Protein AF-A0A843SK49-F1 (afdb_monomer)

Radius of gyration: 15.6 Å; Cα contacts (8 Å, |Δi|>4): 239; chains: 1; bounding box: 36×28×60 Å

pLDDT: mean 80.81, std 17.66, range [35.5, 97.5]

Sequence (127 aa):
MRTDDRIDRVPRPCREQRRVENYLVARAQQCWYSSPNGRWRITNHELHYDVLVVETEATSITDAEELTRRIVEVHGGASEGFTSFSEILVYVQEEGAPATSTIRRVRWTNRSGTYEVLEFEGALQRR

Mean predicted aligned error: 8.71 Å

Structure (mmCIF, N/CA/C/O backbone):
data_AF-A0A843SK49-F1
#
_entry.id   AF-A0A843SK49-F1
#
loop_
_atom_site.group_PDB
_atom_site.id
_atom_site.type_symbol
_atom_site.label_atom_id
_atom_site.label_alt_id
_atom_site.label_comp_id
_atom_site.label_asym_id
_atom_site.label_entity_id
_atom_site.label_seq_id
_atom_site.pdbx_PDB_ins_code
_atom_site.Cartn_x
_atom_site.Cartn_y
_atom_site.Cartn_z
_atom_site.occupancy
_atom_site.B_iso_or_equiv
_atom_site.auth_seq_id
_atom_site.auth_comp_id
_atom_site.auth_asym_id
_atom_site.auth_atom_id
_atom_site.pdbx_PDB_model_num
ATOM 1 N N . MET A 1 1 ? -6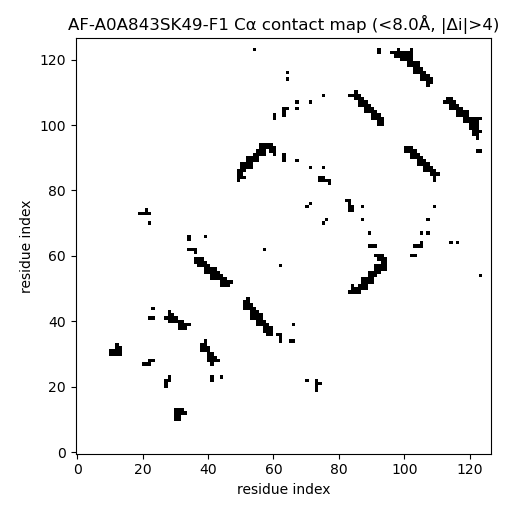.342 -11.831 42.258 1.00 35.50 1 MET A N 1
ATOM 2 C CA . MET A 1 1 ? -6.801 -10.630 41.532 1.00 35.50 1 MET A CA 1
ATOM 3 C C . MET A 1 1 ? -5.689 -10.271 40.549 1.00 35.50 1 MET A C 1
ATOM 5 O O . MET A 1 1 ? -4.650 -9.801 40.982 1.00 35.50 1 MET A O 1
ATOM 9 N N . ARG A 1 2 ? -5.812 -10.697 39.283 1.00 38.12 2 ARG A N 1
ATOM 10 C CA . ARG A 1 2 ? -4.799 -10.509 38.226 1.00 38.12 2 ARG A CA 1
ATOM 11 C C . ARG A 1 2 ? -5.114 -9.188 37.528 1.00 38.12 2 ARG A C 1
ATOM 13 O O . ARG A 1 2 ? -6.101 -9.124 36.805 1.00 38.12 2 ARG A O 1
ATOM 20 N N . THR A 1 3 ? -4.331 -8.150 37.783 1.00 40.75 3 THR A N 1
ATOM 21 C CA . THR A 1 3 ? -4.357 -6.930 36.974 1.00 40.75 3 THR A CA 1
ATOM 22 C C . THR A 1 3 ? -3.551 -7.172 35.707 1.00 40.75 3 THR A C 1
ATOM 24 O O . THR A 1 3 ? -2.346 -7.388 35.760 1.00 40.75 3 THR A O 1
ATOM 27 N N . ASP A 1 4 ? -4.307 -7.252 34.616 1.00 42.97 4 ASP A N 1
ATOM 28 C CA . ASP A 1 4 ? -3.997 -6.882 33.236 1.00 42.97 4 ASP A CA 1
ATOM 29 C C . ASP A 1 4 ? -2.587 -6.307 33.003 1.00 42.97 4 ASP A C 1
ATOM 31 O O . ASP A 1 4 ? -2.315 -5.142 33.275 1.00 42.97 4 ASP A O 1
ATOM 35 N N . ASP A 1 5 ? -1.704 -7.144 32.461 1.00 39.00 5 ASP A N 1
ATOM 36 C CA . ASP A 1 5 ? -0.358 -6.780 32.008 1.00 39.00 5 ASP A C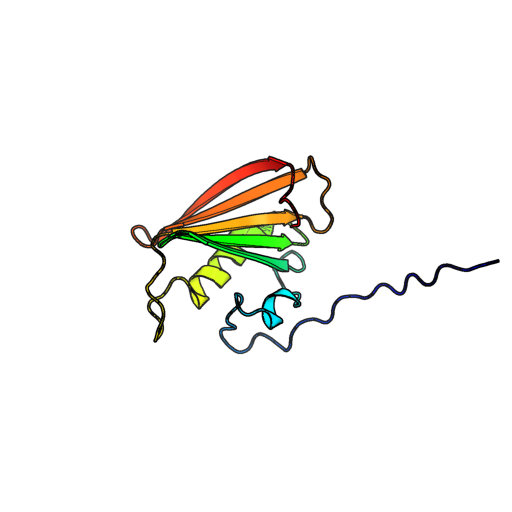A 1
ATOM 37 C C . ASP A 1 5 ? -0.374 -6.543 30.484 1.00 39.00 5 ASP A C 1
ATOM 39 O O . ASP A 1 5 ? 0.464 -7.036 29.723 1.00 39.00 5 ASP A O 1
ATOM 43 N N . ARG A 1 6 ? -1.383 -5.804 29.996 1.00 41.78 6 ARG A N 1
ATOM 44 C CA . ARG A 1 6 ? -1.362 -5.210 28.653 1.00 41.78 6 ARG A CA 1
ATOM 45 C C . ARG A 1 6 ? -0.438 -4.000 28.686 1.00 41.78 6 ARG A C 1
ATOM 47 O O . ARG A 1 6 ? -0.867 -2.855 28.624 1.00 41.78 6 ARG A O 1
ATOM 54 N N . ILE A 1 7 ? 0.859 -4.273 28.780 1.00 45.09 7 ILE A N 1
ATOM 55 C CA . ILE A 1 7 ? 1.865 -3.326 28.321 1.00 45.09 7 ILE A CA 1
ATOM 56 C C . ILE A 1 7 ? 1.572 -3.128 26.836 1.00 45.09 7 ILE A C 1
ATOM 58 O O . ILE A 1 7 ? 1.869 -4.009 26.024 1.00 45.09 7 ILE A O 1
ATOM 62 N N . ASP A 1 8 ? 0.948 -1.994 26.512 1.00 42.78 8 ASP A N 1
ATOM 63 C CA . ASP A 1 8 ? 0.889 -1.421 25.176 1.00 42.78 8 ASP A CA 1
ATOM 64 C C . ASP A 1 8 ? 2.307 -1.425 24.614 1.00 42.78 8 ASP A C 1
ATOM 66 O O . ASP A 1 8 ? 3.127 -0.536 24.860 1.00 42.78 8 ASP A O 1
ATOM 70 N N . ARG A 1 9 ? 2.641 -2.488 23.882 1.00 48.19 9 ARG A N 1
ATOM 71 C CA . ARG A 1 9 ? 3.858 -2.550 23.090 1.00 48.19 9 ARG A CA 1
ATOM 72 C C . ARG A 1 9 ? 3.623 -1.614 21.926 1.00 48.19 9 ARG A C 1
ATOM 74 O O . ARG A 1 9 ? 3.289 -2.080 20.844 1.00 48.19 9 ARG A O 1
ATOM 81 N N . VAL A 1 10 ? 3.781 -0.310 22.156 1.00 54.44 10 VAL A N 1
ATOM 82 C CA . VAL A 1 10 ? 3.954 0.659 21.078 1.00 54.44 10 VAL A CA 1
ATOM 83 C C . VAL A 1 10 ? 5.106 0.106 20.239 1.00 54.44 10 VAL A C 1
ATOM 85 O O . VAL A 1 10 ? 6.239 0.036 20.731 1.00 54.44 10 VAL A O 1
ATOM 88 N N . PRO A 1 11 ? 4.832 -0.409 19.030 1.00 57.75 11 PRO A N 1
ATOM 89 C CA . PRO A 1 11 ? 5.863 -1.009 18.211 1.00 57.75 11 PRO A CA 1
ATOM 90 C C . PRO A 1 11 ? 6.934 0.044 17.953 1.00 57.75 11 PRO A C 1
ATOM 92 O O . PRO A 1 11 ? 6.619 1.208 17.694 1.00 57.75 11 PRO A O 1
ATOM 95 N N . ARG A 1 12 ? 8.204 -0.341 18.094 1.00 58.38 12 ARG A N 1
ATOM 96 C CA . ARG A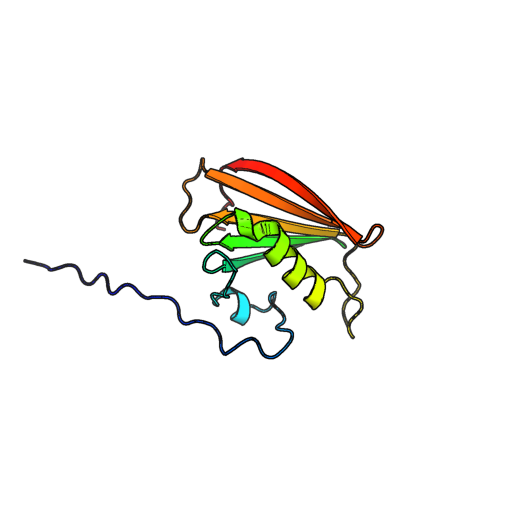 1 12 ? 9.302 0.620 17.988 1.00 58.38 12 ARG A CA 1
ATOM 97 C C . ARG A 1 12 ? 9.278 1.234 16.582 1.00 58.38 12 ARG A C 1
ATOM 99 O O . ARG A 1 12 ? 9.212 0.468 15.618 1.00 58.38 12 ARG A O 1
ATOM 106 N N . PRO A 1 13 ? 9.351 2.570 16.443 1.00 62.00 13 PRO A N 1
ATOM 107 C CA . PRO A 1 13 ? 9.559 3.179 15.139 1.00 62.00 13 PRO A CA 1
ATOM 108 C C . PRO A 1 13 ? 10.873 2.640 14.571 1.00 62.00 13 PRO A C 1
ATOM 110 O O . PRO A 1 13 ? 11.865 2.520 15.302 1.00 62.00 13 PRO A O 1
ATOM 113 N N . CYS A 1 14 ? 10.890 2.272 13.292 1.00 65.88 14 CYS A N 1
ATOM 114 C CA . CYS A 1 14 ? 12.153 1.887 12.677 1.00 65.88 14 CYS A CA 1
ATOM 115 C C . CYS A 1 14 ? 13.093 3.088 12.577 1.00 65.88 14 CYS A C 1
ATOM 117 O O . CYS A 1 14 ? 12.642 4.232 12.496 1.00 65.88 14 CYS A O 1
ATOM 119 N N . ARG A 1 15 ? 14.402 2.820 12.716 1.00 56.41 15 ARG A N 1
ATOM 120 C CA . ARG A 1 15 ? 15.456 3.844 12.790 1.00 56.41 15 ARG A CA 1
ATOM 121 C C . ARG A 1 15 ? 15.261 4.843 11.644 1.00 56.41 15 ARG A C 1
ATOM 123 O O . ARG A 1 15 ? 15.418 4.466 10.496 1.00 56.41 15 ARG A O 1
ATOM 130 N N . GLU A 1 16 ? 14.913 6.080 11.997 1.00 51.41 16 GLU A N 1
ATOM 131 C CA . GLU A 1 16 ? 14.901 7.302 11.178 1.00 51.41 16 GLU A CA 1
ATOM 132 C C . GLU A 1 16 ? 15.292 7.129 9.695 1.00 51.41 16 GLU A C 1
ATOM 134 O O . GLU A 1 16 ? 16.471 7.159 9.349 1.00 51.41 16 GLU A O 1
ATOM 139 N N . GLN A 1 17 ? 14.277 6.969 8.836 1.00 52.00 17 GLN A N 1
ATOM 140 C CA . GLN A 1 17 ? 13.872 7.819 7.690 1.00 52.00 17 GLN A CA 1
ATOM 141 C C . GLN A 1 17 ? 14.922 8.443 6.733 1.00 52.00 17 GLN A C 1
ATOM 143 O O . GLN A 1 17 ? 14.531 9.119 5.786 1.00 52.00 17 GLN A O 1
ATOM 148 N N . ARG A 1 18 ? 16.237 8.270 6.916 1.00 46.84 18 ARG A N 1
ATOM 149 C CA . ARG A 1 18 ? 17.279 8.998 6.160 1.00 46.84 18 ARG A CA 1
ATOM 150 C C . ARG A 1 18 ? 17.865 8.247 4.966 1.00 46.84 18 ARG A C 1
ATOM 152 O O . ARG A 1 18 ? 18.703 8.808 4.262 1.00 46.84 18 ARG A O 1
ATOM 159 N N . ARG A 1 19 ? 17.462 7.004 4.707 1.00 52.59 19 ARG A N 1
ATOM 160 C CA . ARG A 1 19 ? 17.805 6.298 3.465 1.00 52.59 19 ARG A CA 1
ATOM 161 C C . ARG A 1 19 ? 16.552 5.692 2.860 1.00 52.59 19 ARG A C 1
ATOM 163 O O . ARG A 1 19 ? 15.678 5.258 3.596 1.00 52.59 19 ARG A O 1
ATOM 170 N N . VAL A 1 20 ? 16.516 5.672 1.529 1.00 58.38 20 VAL A N 1
ATOM 171 C CA . VAL A 1 20 ? 15.599 4.889 0.693 1.00 58.38 20 VAL A CA 1
ATOM 172 C C . VAL A 1 20 ? 15.638 3.445 1.214 1.00 58.38 20 VAL A C 1
ATOM 174 O O . VAL A 1 20 ? 16.577 2.698 0.939 1.00 58.38 20 VAL A O 1
ATOM 177 N N . GLU A 1 21 ? 14.709 3.093 2.103 1.00 68.06 21 GLU A N 1
ATOM 178 C CA . GLU A 1 21 ? 14.662 1.775 2.728 1.00 68.06 21 GLU A CA 1
ATOM 179 C C . GLU A 1 21 ? 13.914 0.832 1.804 1.00 68.06 21 GLU A C 1
ATOM 181 O O . GLU A 1 21 ? 12.760 1.074 1.467 1.00 68.06 21 GLU A O 1
ATOM 186 N N . ASN A 1 22 ? 14.548 -0.280 1.434 1.00 82.38 22 ASN A N 1
ATOM 187 C CA . ASN A 1 22 ? 13.842 -1.371 0.783 1.00 82.38 22 ASN A CA 1
ATOM 188 C C . ASN A 1 22 ? 12.750 -1.892 1.739 1.00 82.38 22 ASN A C 1
ATOM 190 O O . ASN A 1 22 ? 13.053 -2.619 2.680 1.00 82.38 22 ASN A O 1
ATOM 194 N N . TYR A 1 23 ? 11.493 -1.508 1.508 1.00 83.62 23 TYR A N 1
ATOM 195 C CA . TYR A 1 23 ? 10.360 -1.921 2.347 1.00 83.62 23 TYR A CA 1
ATOM 196 C C . TYR A 1 23 ? 10.002 -3.414 2.249 1.00 83.62 23 TYR A C 1
ATOM 198 O O . TYR A 1 23 ? 9.321 -3.941 3.124 1.00 83.62 23 TYR A O 1
ATOM 206 N N . LEU A 1 24 ? 10.451 -4.106 1.199 1.00 85.50 24 LEU A N 1
ATOM 207 C CA . LEU A 1 24 ? 10.047 -5.484 0.918 1.00 85.50 24 LEU A CA 1
ATOM 208 C C . LEU A 1 24 ? 10.884 -6.511 1.696 1.00 85.50 24 LEU A C 1
ATOM 210 O O . LEU A 1 24 ? 10.443 -7.642 1.893 1.00 85.50 24 LEU A O 1
ATOM 214 N N . VAL A 1 25 ? 12.066 -6.145 2.213 1.00 84.38 25 VAL A N 1
ATOM 215 C CA . VAL A 1 25 ? 12.868 -7.087 3.015 1.00 84.38 25 VAL A CA 1
ATOM 216 C C . VAL A 1 25 ? 12.160 -7.469 4.319 1.00 84.38 25 VAL A C 1
ATOM 218 O O . VAL A 1 25 ? 11.538 -6.638 4.974 1.00 84.38 25 VAL A O 1
ATOM 221 N N . ALA A 1 26 ? 12.328 -8.715 4.767 1.00 82.75 26 ALA A N 1
ATOM 222 C CA . ALA A 1 26 ? 11.631 -9.249 5.944 1.00 82.75 26 ALA A CA 1
ATOM 223 C C . ALA A 1 26 ? 11.775 -8.385 7.217 1.00 82.75 26 ALA A C 1
ATOM 225 O O . ALA A 1 26 ? 10.832 -8.253 7.991 1.00 82.75 26 ALA A O 1
ATOM 226 N N . ARG A 1 27 ? 12.937 -7.743 7.424 1.00 81.56 27 ARG A N 1
ATOM 227 C CA . ARG A 1 27 ? 13.150 -6.838 8.570 1.00 81.56 27 ARG A CA 1
ATOM 228 C C . ARG A 1 27 ? 12.279 -5.575 8.520 1.00 81.56 27 ARG A C 1
ATOM 230 O O . ARG A 1 27 ? 11.907 -5.071 9.570 1.00 81.56 27 ARG A O 1
ATOM 237 N N . ALA A 1 28 ? 11.974 -5.074 7.323 1.00 82.25 28 ALA A N 1
ATOM 238 C CA . ALA A 1 28 ? 11.182 -3.866 7.107 1.00 82.25 28 ALA A CA 1
ATOM 239 C C . ALA A 1 28 ? 9.689 -4.119 7.375 1.00 82.25 28 ALA A C 1
ATOM 241 O O . ALA A 1 28 ? 8.989 -3.255 7.883 1.00 82.25 28 ALA A O 1
ATOM 242 N N . GLN A 1 29 ? 9.205 -5.341 7.156 1.00 84.94 29 GLN A N 1
ATOM 243 C CA . GLN A 1 29 ? 7.812 -5.711 7.447 1.00 84.94 29 GLN A CA 1
ATOM 244 C C . GLN A 1 29 ? 7.506 -5.815 8.955 1.00 84.94 29 GLN A C 1
ATOM 246 O O . GLN A 1 29 ? 6.354 -5.801 9.380 1.00 84.94 29 GLN A O 1
ATOM 251 N N . GLN A 1 30 ? 8.540 -5.879 9.801 1.00 83.12 30 GLN A N 1
ATOM 252 C CA . GLN A 1 30 ? 8.387 -5.821 11.261 1.00 83.12 30 GLN A CA 1
ATOM 253 C C . GLN A 1 30 ? 8.327 -4.379 11.794 1.00 83.12 30 GLN A C 1
ATOM 255 O O . GLN A 1 30 ? 8.132 -4.170 12.994 1.00 83.12 30 GLN A O 1
ATOM 260 N N . CYS A 1 31 ? 8.505 -3.389 10.918 1.00 86.50 31 CYS A N 1
ATOM 261 C CA . CYS A 1 31 ? 8.586 -1.980 11.261 1.00 86.50 31 CYS A CA 1
ATOM 262 C C . CYS A 1 31 ? 7.242 -1.276 11.189 1.00 86.50 31 CYS A C 1
ATOM 264 O O . CYS A 1 31 ? 6.419 -1.586 10.336 1.00 86.50 31 CYS A O 1
ATOM 266 N N . TRP A 1 32 ? 7.093 -0.240 12.012 1.00 89.69 32 TRP A N 1
ATOM 267 C CA . TRP A 1 32 ? 6.133 0.826 11.753 1.00 89.69 32 TRP A CA 1
ATOM 268 C C . TRP A 1 32 ? 6.854 2.069 11.246 1.00 89.69 32 TRP A C 1
ATOM 270 O O . TRP A 1 32 ? 7.895 2.474 11.775 1.00 89.69 32 TRP A O 1
ATOM 280 N N . TYR A 1 33 ? 6.259 2.667 10.226 1.00 89.06 33 TYR A N 1
ATOM 281 C CA . TYR A 1 33 ? 6.705 3.853 9.521 1.00 89.06 33 TYR A CA 1
ATOM 282 C C . TYR A 1 33 ? 5.737 4.999 9.783 1.00 89.06 33 TYR A C 1
ATOM 284 O O . TYR A 1 33 ? 4.538 4.781 9.922 1.00 89.06 33 TYR A O 1
ATOM 292 N N . SER A 1 34 ? 6.235 6.230 9.834 1.00 89.94 34 SER A N 1
ATOM 293 C CA . SER A 1 34 ? 5.378 7.408 9.999 1.00 89.94 34 SER A CA 1
ATOM 294 C C . SER A 1 34 ? 4.655 7.763 8.700 1.00 89.94 34 SER A C 1
ATOM 296 O O . SER A 1 34 ? 5.247 7.708 7.614 1.00 89.94 34 SER A O 1
ATOM 298 N N . SER A 1 35 ? 3.409 8.203 8.833 1.00 89.62 35 SER A N 1
ATOM 299 C CA . SER A 1 35 ? 2.590 8.799 7.777 1.00 89.62 35 SER A CA 1
ATOM 300 C C . SER A 1 35 ? 1.947 10.103 8.276 1.00 89.62 35 SER A C 1
ATOM 302 O O . SER A 1 35 ? 1.969 10.362 9.483 1.00 89.62 35 SER A O 1
ATOM 304 N N . PRO A 1 36 ? 1.399 10.952 7.386 1.00 91.69 36 PRO A N 1
ATOM 305 C CA . PRO A 1 36 ? 0.740 12.194 7.793 1.00 91.69 36 PRO A CA 1
ATOM 306 C C . PRO A 1 36 ? -0.369 11.994 8.835 1.00 91.69 36 PRO A C 1
ATOM 308 O O . PRO A 1 36 ? -0.477 12.800 9.757 1.00 91.69 36 PRO A O 1
ATOM 311 N N . ASN A 1 37 ? -1.144 10.909 8.727 1.00 93.12 37 ASN A N 1
ATOM 312 C CA . ASN A 1 37 ? -2.255 10.607 9.629 1.00 93.12 37 ASN A CA 1
ATOM 313 C C . ASN A 1 37 ? -1.937 9.472 10.623 1.00 93.12 37 ASN A C 1
ATOM 315 O O . ASN A 1 37 ? -2.842 8.801 11.120 1.00 93.12 37 ASN A O 1
ATOM 319 N N . GLY A 1 38 ? -0.655 9.265 10.951 1.00 92.38 38 GLY A N 1
ATOM 320 C CA . GLY A 1 38 ? -0.225 8.356 12.014 1.00 92.38 38 GLY A CA 1
ATOM 321 C C . GLY A 1 38 ? 0.947 7.476 11.604 1.00 92.38 38 GLY A C 1
ATOM 322 O O . GLY A 1 38 ? 2.086 7.937 11.472 1.00 92.38 38 GLY A O 1
ATOM 323 N N . ARG A 1 39 ? 0.687 6.175 11.482 1.00 92.50 39 ARG A N 1
ATOM 324 C CA . ARG A 1 39 ? 1.701 5.184 11.125 1.00 92.50 39 ARG A CA 1
ATOM 325 C C . ARG A 1 39 ? 1.167 4.152 10.149 1.00 92.50 39 ARG A C 1
ATOM 327 O O . ARG A 1 39 ? -0.035 3.944 10.042 1.00 92.50 39 ARG A O 1
ATOM 334 N N . TRP A 1 40 ? 2.083 3.458 9.495 1.00 93.56 40 TRP A N 1
ATOM 335 C CA . TRP A 1 40 ? 1.776 2.352 8.604 1.00 93.56 40 TRP A CA 1
ATOM 336 C C . TRP A 1 40 ? 2.876 1.293 8.616 1.00 93.56 40 TRP A C 1
ATOM 338 O O . TRP A 1 40 ? 3.985 1.538 9.095 1.00 93.56 40 TRP A O 1
ATOM 348 N N . ARG A 1 41 ? 2.576 0.111 8.085 1.00 92.62 41 ARG A N 1
ATOM 349 C CA . ARG A 1 41 ? 3.541 -0.968 7.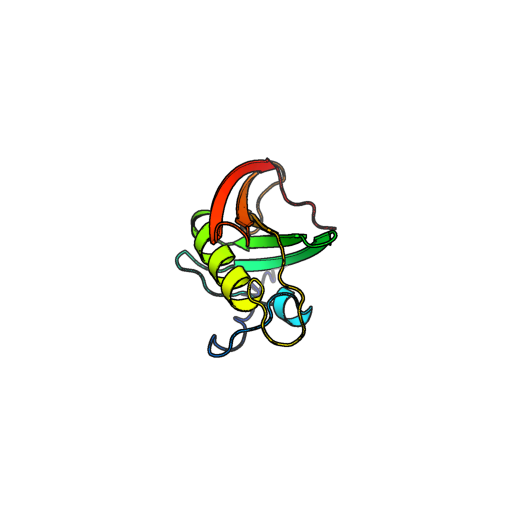861 1.00 92.62 41 ARG A CA 1
ATOM 350 C C . ARG A 1 41 ? 3.140 -1.830 6.677 1.00 92.62 41 ARG A C 1
ATOM 352 O O . ARG A 1 41 ? 1.955 -1.944 6.378 1.00 92.62 41 ARG A O 1
ATOM 359 N N . ILE A 1 42 ? 4.118 -2.486 6.061 1.00 93.00 42 ILE A N 1
ATOM 360 C CA . ILE A 1 42 ? 3.861 -3.596 5.139 1.00 93.00 42 ILE A CA 1
ATOM 361 C C . ILE A 1 42 ? 3.633 -4.856 5.968 1.00 93.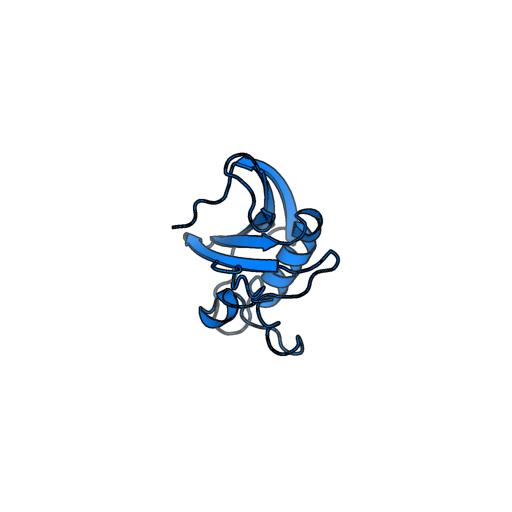00 42 ILE A C 1
ATOM 363 O O . ILE A 1 42 ? 4.460 -5.192 6.815 1.00 93.00 42 ILE A O 1
ATOM 367 N N . THR A 1 43 ? 2.524 -5.545 5.722 1.00 92.12 43 THR A N 1
ATOM 368 C CA . THR A 1 43 ? 2.200 -6.824 6.367 1.00 92.12 43 THR A CA 1
ATOM 369 C C . THR A 1 43 ? 2.535 -8.020 5.495 1.00 92.12 43 THR A C 1
ATOM 371 O O . THR A 1 43 ? 2.840 -9.081 6.031 1.00 92.12 43 THR A O 1
ATOM 374 N N . ASN A 1 44 ? 2.479 -7.854 4.173 1.00 91.75 44 ASN A N 1
ATOM 375 C CA . ASN A 1 44 ? 2.813 -8.884 3.201 1.00 91.75 44 ASN A CA 1
ATOM 376 C C . ASN A 1 44 ? 3.185 -8.237 1.859 1.00 91.75 44 ASN A C 1
ATOM 378 O O . ASN A 1 44 ? 2.807 -7.098 1.573 1.00 91.75 44 ASN A O 1
ATOM 382 N N . HIS A 1 45 ? 3.913 -8.967 1.022 1.00 92.75 45 HIS A N 1
ATOM 383 C CA . HIS A 1 45 ? 4.039 -8.639 -0.390 1.00 92.75 45 HIS A CA 1
ATOM 384 C C . HIS A 1 45 ? 4.180 -9.913 -1.216 1.00 92.75 45 HIS A C 1
ATOM 386 O O . HIS A 1 45 ? 4.768 -10.899 -0.775 1.00 92.75 45 HIS A O 1
ATOM 392 N N . GLU A 1 46 ? 3.676 -9.866 -2.440 1.00 92.00 46 GLU A N 1
ATOM 393 C CA . GLU A 1 46 ? 3.754 -10.964 -3.390 1.00 92.00 46 GLU A CA 1
ATOM 394 C C . GLU A 1 46 ? 4.189 -10.447 -4.758 1.00 92.00 46 GLU A C 1
ATOM 396 O O . GLU A 1 46 ? 3.864 -9.329 -5.166 1.00 92.00 46 GLU A O 1
ATOM 401 N N . LEU A 1 47 ? 4.935 -11.286 -5.470 1.00 90.06 47 LEU A N 1
ATOM 402 C CA . LEU A 1 47 ? 5.389 -11.027 -6.828 1.00 90.06 47 LEU A CA 1
ATOM 403 C C . LEU A 1 47 ? 4.623 -11.941 -7.779 1.00 90.06 47 LEU A C 1
ATOM 405 O O . LEU A 1 47 ? 4.742 -13.164 -7.698 1.00 90.06 47 LEU A O 1
ATOM 409 N N . HIS A 1 48 ? 3.862 -11.340 -8.690 1.00 87.69 48 HIS A N 1
ATOM 410 C CA . HIS A 1 48 ? 3.083 -12.039 -9.710 1.00 87.69 48 HIS A CA 1
ATOM 411 C C . HIS A 1 48 ? 3.555 -11.577 -11.087 1.00 87.69 48 HIS A C 1
ATOM 413 O O . HIS A 1 48 ? 3.144 -10.525 -11.565 1.00 87.69 48 HIS A O 1
ATOM 419 N N . TYR A 1 49 ? 4.431 -12.358 -11.725 1.00 87.88 49 TYR A N 1
ATOM 420 C CA . TYR A 1 49 ? 5.122 -11.962 -12.961 1.00 8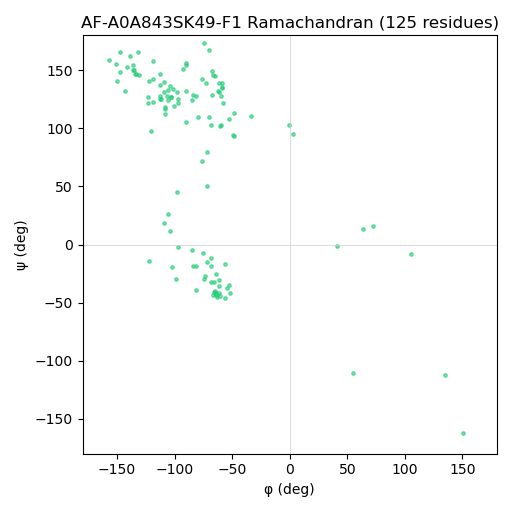7.88 49 TYR A CA 1
ATOM 421 C C . TYR A 1 49 ? 5.878 -10.627 -12.797 1.00 87.88 49 TYR A C 1
ATOM 423 O O . TYR A 1 49 ? 6.880 -10.583 -12.089 1.00 87.88 49 TYR A O 1
ATOM 431 N N . ASP A 1 50 ? 5.417 -9.560 -13.447 1.00 88.62 50 ASP A N 1
ATOM 432 C CA . ASP A 1 50 ? 5.960 -8.198 -13.410 1.00 88.62 50 ASP A CA 1
ATOM 433 C C . ASP A 1 50 ? 5.121 -7.238 -12.542 1.00 88.62 50 ASP A C 1
ATOM 435 O O . ASP A 1 50 ? 5.346 -6.025 -12.563 1.00 88.62 50 ASP A O 1
ATOM 439 N N . VAL A 1 51 ? 4.185 -7.780 -11.754 1.00 92.25 51 VAL A N 1
ATOM 440 C CA . VAL A 1 51 ? 3.319 -7.043 -10.829 1.00 92.25 51 VAL A CA 1
ATOM 441 C C . VAL A 1 51 ? 3.750 -7.282 -9.383 1.00 92.25 51 VAL A C 1
ATOM 443 O O . VAL A 1 51 ? 3.851 -8.425 -8.928 1.00 92.25 51 VAL A O 1
ATOM 446 N N . LEU A 1 52 ? 3.950 -6.195 -8.636 1.00 93.69 52 LEU A N 1
ATOM 447 C CA . LEU A 1 52 ? 4.166 -6.229 -7.189 1.00 93.69 52 LEU A CA 1
ATOM 448 C C . LEU A 1 52 ? 2.847 -5.959 -6.464 1.00 93.69 52 LEU A C 1
ATOM 450 O O . LEU A 1 52 ? 2.249 -4.896 -6.623 1.00 93.69 52 LEU A O 1
ATOM 454 N N . VAL A 1 53 ? 2.421 -6.896 -5.623 1.00 95.19 53 VAL A N 1
ATOM 455 C CA . VAL A 1 53 ? 1.288 -6.722 -4.712 1.00 95.19 53 VAL A CA 1
ATOM 456 C C . VAL A 1 53 ? 1.828 -6.471 -3.313 1.00 95.19 53 VAL A C 1
ATOM 458 O O . VAL A 1 53 ? 2.638 -7.247 -2.816 1.00 95.19 53 VAL A O 1
ATOM 461 N N . VAL A 1 54 ? 1.388 -5.394 -2.673 1.00 95.25 54 VAL A N 1
ATOM 462 C CA . VAL A 1 54 ? 1.783 -5.012 -1.317 1.00 95.25 54 VAL A CA 1
ATOM 463 C C . VAL A 1 54 ? 0.540 -4.883 -0.456 1.00 95.25 54 VAL A C 1
ATOM 465 O O . VAL A 1 54 ? -0.384 -4.144 -0.786 1.00 95.25 54 VAL A O 1
ATOM 468 N N . GLU A 1 55 ? 0.537 -5.571 0.674 1.00 95.25 55 GLU A N 1
ATOM 469 C CA . GLU A 1 55 ? -0.482 -5.433 1.705 1.00 95.25 55 GLU A CA 1
ATOM 470 C C . GLU A 1 55 ? 0.062 -4.577 2.840 1.00 95.25 55 GLU A C 1
ATOM 472 O O . GLU A 1 55 ? 1.193 -4.765 3.304 1.00 95.25 55 GLU A O 1
ATOM 477 N N . THR A 1 56 ? -0.744 -3.624 3.293 1.00 95.00 56 THR A N 1
ATOM 478 C CA . THR A 1 56 ? -0.354 -2.675 4.328 1.00 95.00 56 THR A CA 1
ATOM 479 C C . THR A 1 56 ? -1.453 -2.479 5.358 1.00 95.00 56 THR A C 1
ATOM 481 O O . THR A 1 56 ? -2.647 -2.543 5.059 1.00 95.00 56 THR A O 1
ATOM 484 N N . GLU A 1 57 ? -1.022 -2.180 6.577 1.00 94.00 57 GLU A N 1
ATOM 485 C CA . GLU A 1 57 ? -1.877 -1.670 7.642 1.00 94.00 57 GLU A CA 1
ATOM 486 C C . GLU A 1 57 ? -1.472 -0.235 7.949 1.00 94.00 57 GLU A C 1
ATOM 488 O O . GLU A 1 57 ? -0.278 0.060 8.049 1.00 94.00 57 GLU A O 1
ATOM 493 N N . ALA A 1 58 ? -2.453 0.644 8.129 1.00 94.56 58 ALA A N 1
ATOM 494 C CA . ALA A 1 58 ? -2.234 2.041 8.473 1.00 94.56 58 ALA A CA 1
ATOM 495 C C . ALA A 1 58 ? -3.191 2.507 9.571 1.00 94.56 58 ALA A C 1
ATOM 497 O O . ALA A 1 58 ? -4.296 1.996 9.710 1.00 94.56 58 ALA A O 1
ATOM 498 N N . THR A 1 59 ? -2.795 3.524 10.333 1.00 94.38 59 THR A N 1
ATOM 499 C CA . THR A 1 59 ? -3.701 4.210 11.267 1.00 94.38 59 THR A CA 1
ATOM 500 C C . THR A 1 59 ? -4.871 4.860 10.532 1.00 94.38 59 THR A C 1
ATOM 502 O O . THR A 1 59 ? -5.960 4.942 11.087 1.00 94.38 59 THR A O 1
ATOM 505 N N . SER A 1 60 ? -4.664 5.299 9.286 1.00 94.31 60 SER A N 1
ATOM 506 C CA . SER A 1 60 ? -5.725 5.840 8.444 1.00 94.31 60 SER A CA 1
ATOM 507 C C . SER A 1 60 ? -5.546 5.434 6.983 1.00 94.31 60 SER A C 1
ATOM 509 O O . SER A 1 60 ? -4.475 5.618 6.403 1.00 94.31 60 SER A O 1
ATOM 511 N N . ILE A 1 61 ? -6.620 4.943 6.358 1.00 94.00 61 ILE A N 1
ATOM 512 C CA . ILE A 1 61 ? -6.647 4.621 4.919 1.00 94.00 61 ILE A CA 1
ATOM 513 C C . ILE A 1 61 ? -6.563 5.866 4.022 1.00 94.00 61 ILE A C 1
ATOM 515 O O . ILE A 1 61 ? -6.340 5.750 2.815 1.00 94.00 61 ILE A O 1
ATOM 519 N N . THR A 1 62 ? -6.713 7.070 4.583 1.00 93.88 62 THR A N 1
ATOM 520 C CA . THR A 1 62 ? -6.534 8.328 3.841 1.00 93.88 62 THR A CA 1
ATOM 521 C C . THR A 1 62 ? -5.099 8.512 3.354 1.00 93.88 62 THR A C 1
ATOM 523 O O . THR A 1 62 ? -4.894 9.144 2.322 1.00 93.88 62 THR A O 1
ATOM 526 N N . ASP A 1 63 ? -4.124 7.890 4.023 1.00 93.81 63 ASP A N 1
ATOM 527 C CA . ASP A 1 63 ? -2.710 7.957 3.650 1.00 93.81 63 ASP A CA 1
ATOM 528 C C . ASP A 1 63 ? -2.358 7.091 2.428 1.00 93.81 63 ASP A C 1
ATOM 530 O O . ASP A 1 63 ? -1.239 7.181 1.928 1.00 93.81 63 ASP A O 1
ATOM 534 N N . ALA A 1 64 ? -3.282 6.265 1.920 1.00 95.44 64 ALA A N 1
ATOM 535 C CA . ALA A 1 64 ? -2.974 5.193 0.973 1.00 95.44 64 ALA A CA 1
ATOM 536 C C . ALA A 1 64 ? -2.171 5.626 -0.266 1.00 95.44 64 ALA A C 1
ATOM 538 O O . ALA A 1 64 ? -1.228 4.937 -0.663 1.00 95.44 64 ALA A O 1
ATOM 539 N N . GLU A 1 65 ? -2.498 6.772 -0.864 1.00 94.94 65 GLU A N 1
ATOM 540 C CA . GLU A 1 65 ? -1.759 7.290 -2.021 1.00 94.94 65 GLU A CA 1
ATOM 541 C C . GLU A 1 65 ? -0.325 7.698 -1.668 1.00 94.94 65 GLU A C 1
ATOM 543 O O . GLU A 1 65 ? 0.608 7.370 -2.398 1.00 94.94 65 GLU A O 1
ATOM 548 N N . GLU A 1 66 ? -0.129 8.379 -0.537 1.00 93.06 66 GLU A N 1
ATOM 549 C CA . GLU A 1 66 ? 1.195 8.792 -0.059 1.00 93.06 66 GLU A CA 1
ATOM 550 C C . GLU A 1 66 ? 2.057 7.575 0.299 1.00 93.06 66 GLU A C 1
ATOM 552 O O . GLU A 1 66 ? 3.237 7.526 -0.051 1.00 93.06 66 GLU A O 1
ATOM 557 N N . LEU A 1 67 ? 1.470 6.554 0.932 1.00 92.25 67 LEU A N 1
ATOM 558 C CA . LEU A 1 67 ? 2.167 5.291 1.201 1.00 92.25 67 LEU A CA 1
ATOM 559 C C . LEU A 1 67 ? 2.606 4.615 -0.099 1.00 92.25 67 LEU A C 1
ATOM 561 O O . LEU A 1 67 ? 3.746 4.167 -0.227 1.00 92.25 67 LEU A O 1
ATOM 565 N N . THR A 1 68 ? 1.709 4.592 -1.085 1.00 94.50 68 THR A N 1
ATOM 566 C CA . THR A 1 68 ? 1.976 3.995 -2.395 1.00 94.50 68 THR A CA 1
ATOM 567 C C . THR A 1 68 ? 3.076 4.741 -3.129 1.00 94.50 68 THR A C 1
ATOM 569 O O . THR A 1 68 ? 3.980 4.106 -3.665 1.00 94.50 68 THR A O 1
ATOM 572 N N . ARG A 1 69 ? 3.069 6.077 -3.086 1.00 92.50 69 ARG A N 1
ATOM 573 C CA . ARG A 1 69 ? 4.131 6.910 -3.656 1.00 92.50 69 ARG A CA 1
ATOM 574 C C . ARG A 1 69 ? 5.496 6.547 -3.080 1.00 92.50 69 ARG A C 1
ATOM 576 O O . ARG A 1 69 ? 6.422 6.313 -3.846 1.00 92.50 69 ARG A O 1
ATOM 583 N N . ARG A 1 70 ? 5.607 6.393 -1.757 1.00 90.88 70 ARG A N 1
ATOM 584 C CA . ARG A 1 70 ? 6.867 5.983 -1.108 1.00 90.88 70 ARG A CA 1
ATOM 585 C C . ARG A 1 70 ? 7.331 4.602 -1.557 1.00 90.88 70 ARG A C 1
ATOM 587 O O . ARG A 1 70 ? 8.516 4.401 -1.801 1.00 90.88 70 ARG A O 1
ATOM 594 N N . ILE A 1 71 ? 6.414 3.644 -1.688 1.00 91.19 71 ILE A N 1
ATOM 595 C CA . ILE A 1 71 ? 6.736 2.301 -2.194 1.00 91.19 71 ILE A CA 1
ATOM 596 C C . ILE A 1 71 ? 7.235 2.384 -3.645 1.00 91.19 71 ILE A C 1
ATOM 598 O O . ILE A 1 71 ? 8.255 1.780 -3.971 1.00 91.19 71 ILE A O 1
ATOM 602 N N . VAL A 1 72 ? 6.567 3.161 -4.499 1.00 90.75 72 VAL A N 1
ATOM 603 C CA . VAL A 1 72 ? 6.951 3.373 -5.904 1.00 90.75 72 VAL A CA 1
ATOM 604 C C . VAL A 1 72 ? 8.297 4.098 -6.022 1.00 90.75 72 VAL A C 1
ATOM 606 O O . VAL A 1 72 ? 9.110 3.728 -6.859 1.00 90.75 72 VAL A O 1
ATOM 609 N N . GLU A 1 73 ? 8.584 5.088 -5.180 1.00 87.19 73 GLU A N 1
ATOM 610 C CA . GLU A 1 73 ? 9.874 5.797 -5.180 1.00 87.19 73 GLU A CA 1
ATOM 611 C C . GLU A 1 73 ? 11.053 4.867 -4.872 1.00 87.19 73 GLU A C 1
ATOM 613 O O . GLU A 1 73 ? 12.132 5.021 -5.441 1.00 87.19 73 GLU A O 1
ATOM 618 N N . VAL A 1 74 ? 10.845 3.885 -3.990 1.00 85.06 74 VAL A N 1
ATOM 619 C CA . VAL A 1 74 ? 11.871 2.903 -3.619 1.00 85.06 74 VAL A CA 1
ATOM 620 C C . VAL A 1 74 ? 11.972 1.763 -4.642 1.00 85.06 74 VAL A C 1
ATOM 622 O O . VAL A 1 74 ? 13.078 1.305 -4.921 1.00 85.06 74 VAL A O 1
ATOM 625 N N . HIS A 1 75 ? 10.840 1.284 -5.175 1.00 84.25 75 HIS A N 1
ATOM 626 C CA . HIS A 1 75 ? 10.757 -0.003 -5.897 1.00 84.25 75 HIS A CA 1
ATOM 627 C C . HIS A 1 75 ? 10.238 0.084 -7.334 1.00 84.25 75 HIS A C 1
ATOM 629 O O . HIS A 1 75 ? 10.343 -0.882 -8.082 1.00 84.25 75 HIS A O 1
ATOM 635 N N . GLY A 1 76 ? 9.639 1.205 -7.727 1.00 70.81 76 GLY A N 1
ATOM 636 C CA . GLY A 1 76 ? 9.058 1.405 -9.059 1.00 70.81 76 GLY A CA 1
ATOM 637 C C . GLY A 1 76 ? 10.085 1.786 -10.128 1.00 70.81 76 GLY A C 1
ATOM 638 O O . GLY A 1 76 ? 9.815 1.642 -11.320 1.00 70.81 76 GLY A O 1
ATOM 639 N N . GLY A 1 77 ? 11.267 2.258 -9.720 1.00 66.12 77 GLY A N 1
ATOM 640 C CA . GLY A 1 77 ? 12.355 2.642 -10.617 1.00 66.12 77 GLY A CA 1
ATOM 641 C C . GLY A 1 77 ? 13.316 1.497 -10.950 1.00 66.12 77 GLY A C 1
ATOM 642 O O . GLY A 1 77 ? 13.521 0.583 -10.158 1.00 66.12 77 GLY A O 1
ATOM 643 N N . ALA A 1 78 ? 13.974 1.598 -12.111 1.00 54.50 78 ALA A N 1
ATOM 644 C CA . ALA A 1 78 ? 15.091 0.746 -12.538 1.00 54.50 78 ALA A CA 1
ATOM 64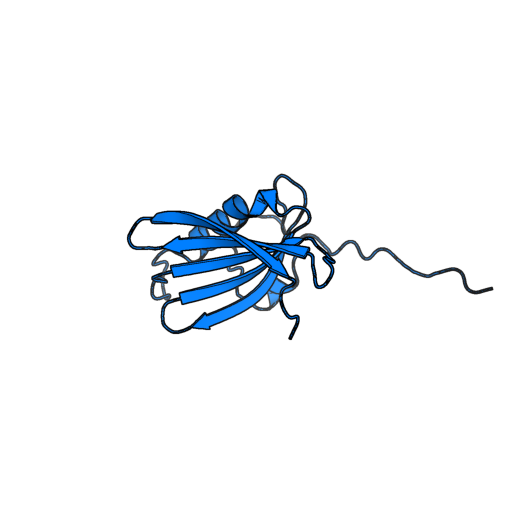5 C C . ALA A 1 78 ? 16.385 1.041 -11.745 1.00 54.50 78 ALA A C 1
ATOM 647 O O . ALA A 1 78 ? 17.442 1.310 -12.319 1.00 54.50 78 ALA A O 1
ATOM 648 N N . SER A 1 79 ? 16.303 1.069 -10.416 1.00 48.47 79 SER A N 1
ATOM 649 C CA . SER A 1 79 ? 17.485 1.140 -9.563 1.00 48.47 79 SER A CA 1
ATOM 650 C C . SER A 1 79 ? 18.207 -0.208 -9.587 1.00 48.47 79 SER A C 1
ATOM 652 O O . SER A 1 79 ? 17.575 -1.263 -9.611 1.00 48.47 79 SER A O 1
ATOM 654 N N . GLU A 1 80 ? 19.539 -0.140 -9.644 1.00 44.22 80 GLU A N 1
ATOM 655 C CA . GLU A 1 80 ? 20.468 -1.242 -9.920 1.00 44.22 80 GLU A CA 1
ATOM 656 C C . GLU A 1 80 ? 20.005 -2.611 -9.385 1.00 44.22 80 GLU A C 1
ATOM 658 O O . GLU A 1 80 ? 19.992 -2.859 -8.180 1.00 44.22 80 GLU A O 1
ATOM 663 N N . GLY A 1 81 ? 19.654 -3.516 -10.304 1.00 49.53 81 GLY A N 1
ATOM 664 C CA . GLY A 1 81 ? 19.429 -4.936 -10.013 1.00 49.53 81 GLY A CA 1
ATOM 665 C C . GLY A 1 81 ? 17.976 -5.416 -9.989 1.00 49.53 81 GLY A C 1
ATOM 666 O O . GLY A 1 81 ? 17.777 -6.629 -9.964 1.00 49.53 81 GLY A O 1
ATOM 667 N N . PHE A 1 82 ? 16.975 -4.531 -10.057 1.00 52.38 82 PHE A N 1
ATOM 668 C CA . PHE A 1 82 ? 15.568 -4.935 -10.187 1.00 52.38 82 PHE A CA 1
ATOM 669 C C . PHE A 1 82 ? 15.007 -4.609 -11.574 1.00 52.38 82 PHE A C 1
ATOM 671 O O . PHE A 1 82 ? 15.139 -3.492 -12.077 1.00 52.38 82 PHE A O 1
ATOM 678 N N . THR A 1 83 ? 14.360 -5.596 -12.197 1.00 56.59 83 THR A N 1
ATOM 679 C CA . THR A 1 83 ? 13.447 -5.361 -13.320 1.00 56.59 83 THR A CA 1
ATOM 680 C C . THR A 1 83 ? 12.336 -4.444 -12.815 1.00 56.59 83 THR A C 1
ATOM 682 O O . THR A 1 83 ? 11.742 -4.729 -11.777 1.00 56.59 83 THR A O 1
ATOM 685 N N . SER A 1 84 ? 12.073 -3.335 -13.504 1.00 75.75 84 SER A N 1
ATOM 686 C CA . SER A 1 84 ? 11.001 -2.424 -13.109 1.00 75.75 84 SER A CA 1
ATOM 687 C C . SER A 1 84 ? 9.652 -3.144 -13.171 1.00 75.75 84 SER A C 1
ATOM 689 O O . SER A 1 84 ? 9.342 -3.806 -14.162 1.00 75.75 84 SER A O 1
ATOM 691 N N . PHE A 1 85 ? 8.846 -3.024 -12.115 1.00 87.56 85 PHE A N 1
ATOM 692 C CA . PHE A 1 85 ? 7.477 -3.537 -12.130 1.00 87.56 85 PHE A CA 1
ATOM 693 C C . PHE A 1 85 ? 6.677 -2.820 -13.219 1.00 87.56 85 PHE A C 1
ATOM 695 O O . PHE A 1 85 ? 6.814 -1.605 -13.394 1.00 87.56 85 PHE A O 1
ATOM 702 N N . SER A 1 86 ? 5.844 -3.546 -13.964 1.00 90.25 86 SER A N 1
ATOM 703 C CA . SER A 1 86 ? 4.878 -2.911 -14.867 1.00 90.25 86 SER A CA 1
ATOM 704 C C . SER A 1 86 ? 3.732 -2.279 -14.080 1.00 90.25 86 SER A C 1
ATOM 706 O O . SER A 1 86 ? 3.164 -1.268 -14.510 1.00 90.25 86 SER A O 1
ATOM 708 N N . GLU A 1 87 ? 3.454 -2.834 -12.899 1.00 93.19 87 GLU A N 1
ATOM 709 C CA . GLU A 1 87 ? 2.371 -2.440 -12.017 1.00 93.19 87 GLU A CA 1
ATOM 710 C C . GLU A 1 87 ? 2.720 -2.691 -10.542 1.00 93.19 87 GLU A C 1
ATOM 712 O O . GLU A 1 87 ? 3.321 -3.707 -10.185 1.00 93.19 87 GLU A O 1
ATOM 717 N N . ILE A 1 88 ? 2.317 -1.763 -9.673 1.00 94.88 88 ILE A N 1
ATOM 718 C CA . ILE A 1 88 ? 2.385 -1.911 -8.217 1.00 94.88 88 ILE A CA 1
ATOM 719 C C . ILE A 1 88 ? 0.972 -1.725 -7.661 1.00 94.88 88 ILE A C 1
ATOM 721 O O . ILE A 1 88 ? 0.346 -0.683 -7.860 1.00 94.88 88 ILE A O 1
ATOM 725 N N . LEU A 1 89 ? 0.474 -2.740 -6.961 1.00 96.81 89 LEU A N 1
ATOM 726 C CA . LEU A 1 89 ? -0.821 -2.753 -6.292 1.00 96.81 89 LEU A CA 1
ATOM 727 C C . LEU A 1 89 ? -0.613 -2.682 -4.786 1.00 96.81 89 LEU A C 1
ATOM 729 O O . LEU A 1 89 ? -0.133 -3.639 -4.188 1.00 96.81 89 LEU A O 1
ATOM 733 N N . VAL A 1 90 ? -1.010 -1.578 -4.165 1.00 97.00 90 VAL A N 1
ATOM 734 C CA . VAL A 1 90 ? -0.925 -1.403 -2.713 1.00 97.00 90 VAL A CA 1
ATOM 735 C C . VAL A 1 90 ? -2.323 -1.461 -2.126 1.00 97.00 90 VAL A C 1
ATOM 737 O O . VAL A 1 90 ? -3.162 -0.618 -2.431 1.00 97.00 90 VAL A O 1
ATOM 740 N N . TYR A 1 91 ? -2.574 -2.454 -1.285 1.00 96.88 91 TYR A N 1
ATOM 741 C CA . TYR A 1 91 ? -3.800 -2.587 -0.513 1.00 96.88 91 TYR A CA 1
ATOM 742 C C . TYR A 1 91 ? -3.570 -2.040 0.892 1.00 96.88 91 TYR A C 1
ATOM 744 O O . TYR A 1 91 ? -2.651 -2.462 1.596 1.00 96.88 91 TYR A O 1
ATOM 752 N N . VAL A 1 92 ? -4.408 -1.097 1.300 1.00 96.31 92 VAL A N 1
ATOM 753 C CA . VAL A 1 92 ? -4.334 -0.421 2.592 1.00 96.31 92 VAL A CA 1
ATOM 754 C C . VAL A 1 92 ? -5.606 -0.708 3.364 1.00 96.31 92 VAL A C 1
ATOM 756 O O . VAL A 1 92 ? -6.704 -0.403 2.899 1.00 96.31 92 VAL A O 1
ATOM 759 N N . GLN A 1 93 ? -5.445 -1.285 4.548 1.00 95.31 93 GLN A N 1
ATOM 760 C CA . GLN A 1 93 ? -6.517 -1.445 5.525 1.00 95.31 93 GLN A CA 1
ATOM 761 C C . GLN A 1 93 ? -6.169 -0.702 6.816 1.00 95.31 93 GLN A C 1
ATOM 763 O O . GLN A 1 93 ? -4.994 -0.448 7.104 1.00 95.31 93 GLN A O 1
ATOM 768 N N . GLU A 1 94 ? -7.183 -0.365 7.608 1.00 94.19 94 GLU A N 1
ATOM 769 C CA . GLU A 1 94 ? -6.943 0.214 8.928 1.00 94.19 94 GLU A CA 1
ATOM 770 C C . GLU A 1 94 ? -6.294 -0.804 9.882 1.00 94.19 94 GLU A C 1
ATOM 772 O O . GLU A 1 94 ? -6.497 -2.020 9.802 1.00 94.19 94 GLU A O 1
ATOM 777 N N . GLU A 1 95 ? -5.481 -0.305 10.807 1.00 91.00 95 GLU A N 1
ATOM 778 C CA . GLU A 1 95 ? -4.867 -1.114 11.852 1.00 91.00 95 GLU A CA 1
ATOM 779 C C . GLU A 1 95 ? -5.948 -1.814 12.692 1.00 91.00 95 GLU A C 1
ATOM 781 O O . GLU A 1 95 ? -6.801 -1.175 13.303 1.00 91.00 95 GLU A O 1
ATOM 786 N N . GLY A 1 96 ? -5.898 -3.149 12.747 1.00 85.62 96 GLY A N 1
ATOM 787 C CA . GLY A 1 96 ? -6.856 -3.938 13.528 1.00 85.62 96 GLY A CA 1
ATOM 788 C C . GLY A 1 96 ? -8.265 -3.997 12.931 1.00 85.62 96 GLY A C 1
ATOM 789 O O . GLY A 1 96 ? -9.197 -4.381 13.640 1.00 85.62 96 GLY A O 1
ATOM 790 N N . ALA A 1 97 ? -8.422 -3.639 11.655 1.00 83.94 97 ALA A N 1
ATOM 791 C CA . ALA A 1 97 ? -9.714 -3.608 10.995 1.00 83.94 97 ALA A CA 1
ATOM 792 C C . ALA A 1 97 ? -10.427 -4.983 11.005 1.00 83.94 97 ALA A C 1
ATOM 794 O O . ALA A 1 97 ? -9.783 -6.025 10.825 1.00 83.94 97 ALA A O 1
ATOM 795 N N . PRO A 1 98 ? -11.754 -5.015 11.240 1.00 83.25 98 PRO A N 1
ATOM 796 C CA . PRO A 1 98 ? -12.538 -6.247 11.200 1.00 83.25 98 PRO A CA 1
ATOM 797 C C . PRO A 1 98 ? -12.668 -6.783 9.768 1.00 83.25 98 PRO A C 1
ATOM 799 O O . PRO A 1 98 ? -12.454 -6.064 8.801 1.00 83.25 98 PRO A O 1
ATOM 802 N N . ALA A 1 99 ? -13.127 -8.031 9.622 1.00 76.31 99 ALA A N 1
ATOM 803 C CA . ALA A 1 99 ? -13.288 -8.702 8.324 1.00 76.31 99 ALA A CA 1
ATOM 804 C C . ALA A 1 99 ? -14.188 -7.968 7.303 1.00 76.31 99 ALA A C 1
ATOM 806 O O . ALA A 1 99 ? -14.164 -8.297 6.122 1.00 76.31 99 ALA A O 1
ATOM 807 N N . THR A 1 100 ? -14.998 -7.012 7.754 1.00 80.31 100 THR A N 1
ATOM 808 C CA . THR A 1 100 ? -15.964 -6.242 6.954 1.00 80.31 100 THR A CA 1
ATOM 809 C C . THR A 1 100 ? -15.536 -4.785 6.752 1.00 80.31 100 THR A C 1
ATOM 811 O O . THR A 1 100 ? -16.380 -3.926 6.520 1.00 80.31 100 THR A O 1
ATOM 814 N N . SER A 1 101 ? -14.258 -4.469 6.951 1.00 86.19 101 SER A N 1
ATOM 815 C CA . SER A 1 101 ? -13.740 -3.103 6.847 1.00 86.19 101 SER A CA 1
ATOM 816 C C . SER A 1 101 ? -13.612 -2.601 5.408 1.00 86.19 101 SER A C 1
ATOM 818 O O . SER A 1 101 ? -13.793 -3.347 4.453 1.00 86.19 101 SER A O 1
ATOM 820 N N . THR A 1 102 ? -13.272 -1.328 5.232 1.00 92.00 102 THR A N 1
ATOM 821 C CA . THR A 1 102 ? -12.898 -0.814 3.913 1.00 92.00 102 THR A CA 1
ATOM 822 C C . THR A 1 102 ? -11.423 -1.092 3.649 1.00 92.00 102 THR A C 1
ATOM 824 O O . THR A 1 102 ? -10.559 -0.722 4.444 1.00 92.00 102 THR A O 1
ATOM 827 N N . ILE A 1 103 ? -11.130 -1.687 2.496 1.00 93.38 103 ILE A N 1
ATOM 828 C CA . ILE A 1 103 ? -9.782 -1.766 1.937 1.00 93.38 103 ILE A CA 1
ATOM 829 C C . ILE A 1 103 ? -9.689 -0.742 0.814 1.00 93.38 103 ILE A C 1
ATOM 831 O O . ILE A 1 103 ? -10.481 -0.766 -0.130 1.00 93.38 103 ILE A O 1
ATOM 835 N N . ARG A 1 104 ? -8.678 0.120 0.872 1.00 96.56 104 ARG A N 1
ATOM 836 C CA . ARG A 1 104 ? -8.344 1.024 -0.226 1.00 96.56 104 ARG A CA 1
ATOM 837 C C . ARG A 1 104 ? -7.164 0.459 -1.001 1.00 96.56 104 ARG A C 1
ATOM 839 O O . ARG A 1 104 ? -6.083 0.280 -0.448 1.00 96.56 104 ARG A O 1
ATOM 846 N N . ARG A 1 105 ? -7.358 0.182 -2.286 1.00 97.12 105 ARG A N 1
ATOM 847 C CA . ARG A 1 105 ? -6.288 -0.199 -3.207 1.00 97.12 105 ARG A CA 1
ATOM 848 C C . ARG A 1 105 ? -5.842 1.007 -4.006 1.00 97.12 105 ARG A C 1
ATOM 850 O O . ARG A 1 105 ? -6.664 1.661 -4.642 1.00 97.12 105 ARG A O 1
ATOM 857 N N . VAL A 1 106 ? -4.540 1.227 -4.059 1.00 97.50 106 VAL A N 1
ATOM 858 C CA . VAL A 1 106 ? -3.918 2.155 -4.995 1.00 97.50 106 VAL A CA 1
ATOM 859 C C . VAL A 1 106 ? -3.111 1.344 -5.994 1.00 97.50 106 VAL A C 1
ATOM 861 O O . VAL A 1 106 ? -2.272 0.522 -5.628 1.00 97.50 106 VAL A O 1
ATOM 864 N N . ARG A 1 107 ? -3.396 1.555 -7.272 1.00 96.38 107 ARG A N 1
ATOM 865 C CA . ARG A 1 107 ? -2.687 0.954 -8.392 1.00 96.38 107 ARG A CA 1
ATOM 866 C C . ARG A 1 107 ? -1.800 2.006 -9.029 1.00 96.38 107 ARG A C 1
ATOM 868 O O . ARG A 1 107 ? -2.296 3.040 -9.461 1.00 96.38 107 ARG A O 1
ATOM 875 N N . TRP A 1 108 ? -0.515 1.717 -9.137 1.00 95.31 108 TRP A N 1
ATOM 876 C CA . TRP A 1 108 ? 0.420 2.480 -9.950 1.00 95.31 108 TRP A CA 1
ATOM 877 C C . TRP A 1 108 ? 0.827 1.660 -11.171 1.00 95.31 108 TRP A C 1
ATOM 879 O O . TRP A 1 108 ? 1.064 0.459 -11.045 1.00 95.31 108 TRP A O 1
ATOM 889 N N . THR A 1 109 ? 0.944 2.292 -12.341 1.00 92.06 109 THR A N 1
ATOM 890 C CA . THR A 1 109 ? 1.500 1.631 -13.533 1.00 92.06 109 THR A CA 1
ATOM 891 C C . THR A 1 109 ? 2.708 2.383 -14.064 1.00 92.06 109 THR A C 1
ATOM 893 O O . THR A 1 109 ? 2.715 3.613 -14.141 1.00 92.06 109 THR A O 1
ATOM 896 N N . ASN A 1 110 ? 3.717 1.636 -14.497 1.00 89.00 110 ASN A N 1
ATOM 897 C CA . ASN A 1 110 ? 4.964 2.202 -14.999 1.00 89.00 110 ASN A CA 1
ATOM 898 C C . ASN A 1 110 ? 4.777 2.930 -16.340 1.00 89.00 110 ASN A C 1
ATOM 900 O O . ASN A 1 110 ? 5.412 3.944 -16.608 1.00 89.00 110 ASN A O 1
ATOM 904 N N . ARG A 1 111 ? 3.841 2.462 -17.176 1.00 86.06 111 ARG A N 1
ATOM 905 C CA . ARG A 1 111 ? 3.594 3.054 -18.500 1.00 86.06 111 ARG A CA 1
ATOM 906 C C . ARG A 1 111 ? 3.093 4.496 -18.418 1.00 86.06 111 ARG A C 1
ATOM 908 O O . ARG A 1 111 ? 3.499 5.317 -19.234 1.00 86.06 111 ARG A O 1
ATOM 915 N N . SER A 1 112 ? 2.164 4.778 -17.510 1.00 86.06 112 SER A N 1
ATOM 916 C CA . SER A 1 112 ? 1.533 6.098 -17.393 1.00 86.06 112 SER A CA 1
ATOM 917 C C . SER A 1 112 ? 2.083 6.923 -16.234 1.00 86.06 112 SER A C 1
ATOM 919 O O . SER A 1 112 ? 1.884 8.135 -16.211 1.00 86.06 112 SER A O 1
ATOM 921 N N . GLY A 1 113 ? 2.724 6.283 -15.251 1.00 85.81 113 GLY A N 1
ATOM 922 C CA . GLY A 1 113 ? 3.102 6.917 -13.991 1.00 85.81 113 GLY A CA 1
ATOM 923 C C . GLY A 1 113 ? 1.902 7.378 -13.153 1.00 85.81 113 GLY A C 1
ATOM 924 O O . GLY A 1 113 ? 2.078 8.174 -12.232 1.00 85.81 113 GLY A O 1
ATOM 925 N N . THR A 1 114 ? 0.684 6.930 -13.479 1.00 89.56 114 THR A N 1
ATOM 926 C CA . THR A 1 114 ? -0.557 7.359 -12.816 1.00 89.56 114 THR A CA 1
ATOM 927 C C . THR A 1 114 ? -0.900 6.472 -11.629 1.00 89.56 114 THR A C 1
ATOM 929 O O . THR A 1 114 ? -0.510 5.307 -11.582 1.00 89.56 114 THR A O 1
ATOM 932 N N . TYR A 1 115 ? -1.681 7.032 -10.704 1.00 93.44 115 TYR A N 1
ATOM 933 C CA . TYR A 1 115 ? -2.225 6.346 -9.538 1.00 93.44 115 TYR A CA 1
ATOM 934 C C . TYR A 1 115 ? -3.746 6.235 -9.693 1.00 93.44 115 TYR A C 1
ATOM 936 O O . TYR A 1 115 ? -4.420 7.238 -9.914 1.00 93.44 115 TYR A O 1
ATOM 944 N N . GLU A 1 116 ? -4.279 5.022 -9.599 1.00 96.12 116 GLU A N 1
ATOM 945 C CA . GLU A 1 116 ? -5.714 4.730 -9.632 1.00 96.12 116 GLU A CA 1
ATOM 946 C C . GLU A 1 116 ? -6.150 4.211 -8.260 1.00 96.12 116 GLU A C 1
ATOM 948 O O . GLU A 1 116 ? -5.564 3.259 -7.742 1.00 96.12 116 GLU A O 1
ATOM 953 N N . VAL A 1 117 ? -7.184 4.815 -7.675 1.00 96.38 117 VAL A N 1
ATOM 954 C CA . VAL A 1 117 ? -7.698 4.440 -6.350 1.00 96.38 117 VAL A CA 1
ATOM 955 C C . VAL A 1 117 ? -9.014 3.692 -6.488 1.00 96.38 117 VAL A C 1
ATOM 957 O O . VAL A 1 117 ? -9.915 4.121 -7.207 1.00 96.38 117 VAL A O 1
ATOM 960 N N . LEU A 1 118 ? -9.123 2.570 -5.783 1.00 95.31 118 LEU A N 1
ATOM 961 C CA . LEU A 1 118 ? -10.321 1.743 -5.708 1.00 95.31 118 LEU A CA 1
ATOM 962 C C . LEU A 1 118 ? -10.590 1.358 -4.257 1.00 95.31 118 LEU A C 1
ATOM 964 O O . LEU A 1 118 ? -9.659 1.145 -3.482 1.00 95.31 118 LEU A O 1
ATOM 968 N N . GLU A 1 119 ? -11.861 1.238 -3.900 1.00 93.50 119 GLU A N 1
ATOM 969 C CA . GLU A 1 119 ? -12.293 0.846 -2.560 1.00 93.50 119 GLU A CA 1
ATOM 970 C C . GLU A 1 119 ? -13.097 -0.448 -2.618 1.00 93.50 119 GLU A C 1
ATOM 972 O O . GLU A 1 119 ? -13.867 -0.678 -3.552 1.00 93.50 119 GLU A O 1
ATOM 977 N N . PHE A 1 120 ? -12.893 -1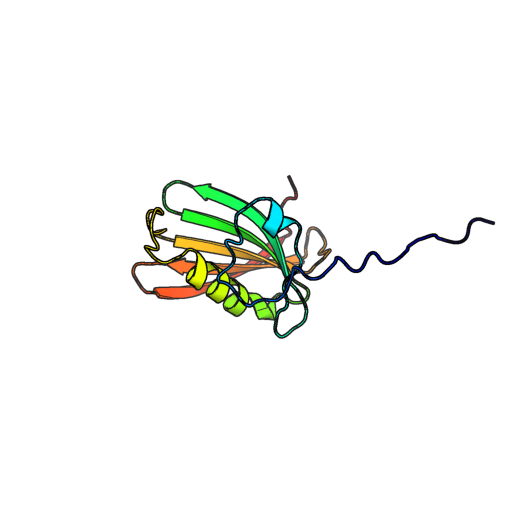.296 -1.616 1.00 9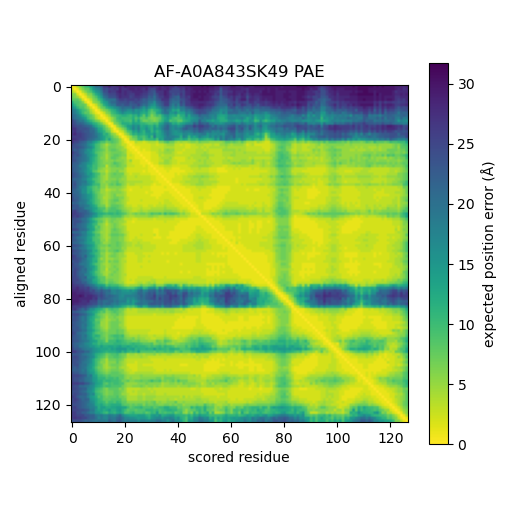0.12 120 PHE A N 1
ATOM 978 C CA . PHE A 1 120 ? -13.532 -2.597 -1.479 1.00 90.12 120 PHE A CA 1
ATOM 979 C C . PHE A 1 120 ? -14.015 -2.779 -0.043 1.00 90.12 120 PHE A C 1
ATOM 981 O O . PHE A 1 120 ? -13.382 -2.286 0.890 1.00 90.12 120 PHE A O 1
ATOM 988 N N . GLU A 1 121 ? -15.087 -3.542 0.139 1.00 89.88 121 GLU A N 1
ATOM 989 C CA . GLU A 1 121 ? -15.495 -4.039 1.454 1.00 89.88 121 GLU A CA 1
ATOM 990 C C . GLU A 1 121 ? -14.834 -5.402 1.718 1.00 89.88 121 GLU A C 1
ATOM 992 O O . GLU A 1 121 ? -14.851 -6.288 0.860 1.00 89.88 121 GLU A O 1
ATOM 997 N N . GLY A 1 122 ? -14.238 -5.579 2.898 1.00 84.06 122 GLY A N 1
ATOM 998 C CA . GLY A 1 122 ? -13.568 -6.808 3.317 1.00 84.06 122 GLY A CA 1
ATOM 999 C C . GLY A 1 122 ? -12.417 -6.591 4.308 1.00 84.06 122 GLY A C 1
ATOM 1000 O O . GLY A 1 122 ? -12.274 -5.553 4.948 1.00 84.06 122 GLY A O 1
ATOM 1001 N N . ALA A 1 123 ? -11.551 -7.592 4.431 1.00 79.75 123 ALA A N 1
ATOM 1002 C CA . ALA A 1 123 ? -10.248 -7.450 5.077 1.00 79.75 123 ALA A CA 1
ATOM 1003 C C . ALA A 1 123 ? -9.203 -8.259 4.315 1.00 79.75 123 ALA A C 1
ATOM 1005 O O . ALA A 1 123 ? -9.524 -9.268 3.678 1.00 79.75 123 ALA A O 1
ATOM 1006 N N . LEU A 1 124 ? -7.950 -7.819 4.393 1.00 80.56 124 LEU A N 1
ATOM 1007 C CA . LEU A 1 124 ? -6.832 -8.576 3.853 1.00 80.56 124 LEU A CA 1
ATOM 1008 C C . LEU A 1 124 ? -6.668 -9.855 4.679 1.00 80.56 124 LEU A C 1
ATOM 1010 O O . LEU A 1 124 ? -6.648 -9.829 5.915 1.00 80.56 124 LEU A O 1
ATOM 1014 N N . GLN A 1 125 ? -6.607 -10.998 3.994 1.00 67.69 125 GLN A N 1
ATOM 1015 C CA . GLN A 1 125 ? -6.438 -12.287 4.654 1.00 67.69 125 GLN A CA 1
ATOM 1016 C C . GLN A 1 125 ? -5.022 -12.370 5.224 1.00 67.69 125 GLN A C 1
ATOM 1018 O O . GLN A 1 125 ? -4.058 -12.517 4.481 1.00 67.69 125 GLN A O 1
ATOM 1023 N N . ARG A 1 126 ? -4.899 -12.326 6.553 1.00 58.53 126 ARG A N 1
ATOM 1024 C CA . ARG A 1 126 ? -3.635 -12.624 7.234 1.00 58.53 126 ARG A CA 1
ATOM 1025 C C . ARG A 1 126 ? -3.335 -14.115 7.053 1.00 58.53 126 ARG A C 1
ATOM 1027 O O . ARG A 1 126 ? -4.000 -14.938 7.681 1.00 58.53 126 ARG A O 1
ATOM 1034 N N . ARG A 1 127 ? -2.410 -14.449 6.153 1.00 50.91 127 ARG A N 1
ATOM 1035 C CA . ARG A 1 127 ? -1.899 -15.816 5.978 1.00 50.91 127 ARG A CA 1
ATOM 1036 C C . ARG A 1 127 ? -0.824 -16.143 7.007 1.00 50.91 127 ARG A C 1
ATOM 1038 O O . ARG A 1 127 ? -0.059 -15.224 7.372 1.00 50.91 127 ARG A O 1
#

Foldseek 3Di:
DDPDPPPVPPQDAPPDDPDLDQCQDPVNQSHWYAFPQGIKHWVDWDDDPLEIETEMEDQDCVRVVVVVVSNCVNQQDPDPPDDHRQKYKYWYDYDPDDQQGKIWIWMAGNVVRDIDIDIDTGDDDND

Secondary structure (DSSP, 8-state):
----------PPBPS-S-S---TTSHHHHT-BEEETTEEEEEEEEEEETTEEEEEEEES-GGGHHHHHHHHHHHHTS--TT-PPPSEEEEEEEETT--TTEEEEEEEEETTT--EEEEEEEE-----

Solvent-accessible surface area (backbone atoms only — not comparable to full-atom values): 7476 Å² total; per-residue (Å²): 136,85,79,81,83,78,72,79,73,72,72,65,68,51,84,75,88,79,62,88,61,72,59,83,44,75,76,41,40,75,28,42,42,83,47,97,70,50,38,31,30,41,77,48,73,48,80,57,92,52,31,39,39,34,36,31,35,16,65,39,57,85,46,40,62,62,56,42,49,56,51,39,72,64,56,47,49,74,53,93,90,47,83,51,35,54,29,40,39,34,36,25,26,39,64,87,56,53,70,76,27,64,32,39,34,35,36,36,33,59,90,77,71,47,78,47,81,48,80,45,82,27,55,84,81,86,126

Nearest PDB structures (foldseek):
  4blq-assembly1_E  TM=5.274E-01  e=1.641E-01  Pseudomonas phage phi8
  7xc0-assembly1_A  TM=3.541E-01  e=7.682E-01  Homo sapiens
  6z4a-assembly1_A  TM=3.530E-01  e=1.130E+00  Homo sapiens
  6gzz-assembly1_V4  TM=3.168E-01  e=8.193E-01  Thermus thermophilus HB8
  3qce-assembly1_A  TM=2.324E-01  e=1.890E+00  Homo sapiens